Protein AF-A0A542DLE4-F1 (afdb_monomer_lite)

Secondary structure (DSSP, 8-state):
--------SHHHHHHHHHHTPPEEEEEEEEESS-TTSEEEEEEEE-TTS-EEEEETTT--EEEESSHHHHHHHHHHHEEEEEEE---

Sequence (87 aa):
MMDTADTGFVPLLEQVAVHSRPRLFAIYGSYKRDPTEPLLGWGMEFAAGGAVFHALDDGSTHLSETAQDVLEVQSVIGDVRLTWLDG

Structure (mmCIF, N/CA/C/O backbone):
data_AF-A0A542DLE4-F1
#
_entry.id   AF-A0A542DLE4-F1
#
loop_
_atom_site.group_PDB
_atom_site.id
_atom_site.type_symbol
_atom_site.label_atom_id
_atom_site.label_alt_id
_atom_site.label_comp_id
_atom_site.label_asym_id
_atom_site.label_entity_id
_atom_site.label_seq_id
_atom_site.pdbx_PDB_ins_code
_atom_site.Cartn_x
_atom_site.Cartn_y
_atom_site.Cartn_z
_atom_site.occupancy
_atom_site.B_iso_or_equiv
_atom_site.auth_seq_id
_atom_site.auth_comp_id
_atom_site.auth_asym_id
_atom_site.auth_atom_id
_atom_site.pdbx_PDB_model_num
ATOM 1 N N . MET A 1 1 ? -11.767 -5.655 50.512 1.00 47.62 1 MET A N 1
ATOM 2 C CA . MET A 1 1 ? -11.023 -6.164 49.345 1.00 47.62 1 MET A CA 1
ATOM 3 C C . MET A 1 1 ? -11.906 -5.874 48.149 1.00 47.62 1 MET A C 1
ATOM 5 O O . MET A 1 1 ? -12.855 -6.602 47.908 1.00 47.62 1 MET A O 1
ATOM 9 N N . MET A 1 2 ? -11.740 -4.683 47.582 1.00 44.34 2 MET A N 1
ATOM 10 C CA . MET A 1 2 ? -12.537 -4.214 46.455 1.00 44.34 2 MET A CA 1
ATOM 11 C C . MET A 1 2 ? -11.726 -4.606 45.228 1.00 44.34 2 MET A C 1
ATOM 13 O O . MET A 1 2 ? -10.617 -4.106 45.058 1.00 44.34 2 MET A O 1
ATOM 17 N N . ASP A 1 3 ? -12.222 -5.587 44.484 1.00 54.00 3 ASP A N 1
ATOM 18 C CA . ASP A 1 3 ? -11.702 -5.949 43.172 1.00 54.00 3 ASP A CA 1
ATOM 19 C C . ASP A 1 3 ? -11.957 -4.742 42.265 1.00 54.00 3 ASP A C 1
ATOM 21 O O . ASP A 1 3 ? -13.078 -4.499 41.810 1.00 54.00 3 ASP A O 1
ATOM 25 N N . THR A 1 4 ? -10.964 -3.857 42.166 1.00 54.44 4 THR A N 1
ATOM 26 C CA . THR A 1 4 ? -11.012 -2.703 41.275 1.00 54.44 4 THR A CA 1
ATOM 27 C C . THR A 1 4 ? -10.865 -3.234 39.867 1.00 54.44 4 THR A C 1
ATOM 29 O O . THR A 1 4 ? -9.752 -3.356 39.367 1.00 54.44 4 THR A O 1
ATOM 32 N N . ALA A 1 5 ? -12.018 -3.593 39.307 1.00 56.44 5 ALA A N 1
ATOM 33 C CA . ALA A 1 5 ? -12.341 -3.666 37.899 1.00 56.44 5 ALA A CA 1
ATOM 34 C C . ALA A 1 5 ? -11.137 -3.413 36.986 1.00 56.44 5 ALA A C 1
ATOM 36 O O .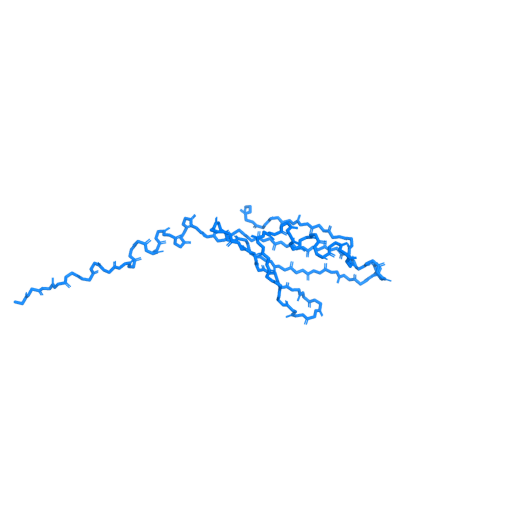 ALA A 1 5 ? -10.744 -2.269 36.742 1.00 56.44 5 ALA A O 1
ATOM 37 N N . ASP A 1 6 ? -10.624 -4.501 36.423 1.00 58.00 6 ASP A N 1
ATOM 38 C CA . ASP A 1 6 ? -9.845 -4.511 35.190 1.00 58.00 6 ASP A CA 1
ATOM 39 C C . ASP A 1 6 ? -10.738 -4.081 34.005 1.00 58.00 6 ASP A C 1
ATOM 41 O O . ASP A 1 6 ? -10.918 -4.774 33.010 1.00 58.00 6 ASP A O 1
ATOM 45 N N . THR A 1 7 ? -11.387 -2.922 34.124 1.00 59.66 7 THR A N 1
ATOM 46 C CA . THR A 1 7 ? -12.063 -2.220 33.030 1.00 59.66 7 THR A CA 1
ATOM 47 C C . THR A 1 7 ? -11.030 -1.354 32.323 1.00 59.66 7 THR A C 1
ATOM 49 O O . THR A 1 7 ? -11.136 -0.130 32.265 1.00 59.66 7 THR A O 1
ATOM 52 N N . GLY A 1 8 ? -9.961 -2.004 31.866 1.00 72.00 8 GLY A N 1
ATOM 53 C CA . GLY A 1 8 ? -8.916 -1.383 31.071 1.00 72.00 8 GLY A CA 1
ATOM 54 C C . GLY A 1 8 ? -9.431 -0.964 29.696 1.00 72.00 8 GLY A C 1
ATOM 55 O O . GLY A 1 8 ? -10.516 -1.338 29.261 1.00 72.00 8 GLY A O 1
ATOM 56 N N . PHE A 1 9 ? -8.613 -0.210 28.966 1.00 84.50 9 PHE A N 1
ATOM 57 C CA . PHE A 1 9 ? -8.902 0.202 27.588 1.00 84.50 9 PHE A CA 1
ATOM 58 C C . PHE A 1 9 ? -9.009 -0.973 26.594 1.00 84.50 9 PHE A C 1
ATOM 60 O O . PHE A 1 9 ? -9.352 -0.756 25.438 1.00 84.50 9 PHE A O 1
ATOM 67 N N . VAL A 1 10 ? -8.729 -2.211 27.016 1.00 90.69 10 VAL A N 1
ATOM 68 C CA . VAL A 1 10 ? -8.617 -3.386 26.141 1.00 90.69 10 VAL A CA 1
ATOM 69 C C . VAL A 1 10 ? -9.898 -3.667 25.343 1.00 90.69 10 VAL A C 1
ATOM 71 O O . VAL A 1 10 ? -9.787 -3.708 24.119 1.00 90.69 10 VAL A O 1
ATOM 74 N N . PRO A 1 11 ? -11.112 -3.745 25.932 1.00 89.69 11 PRO A N 1
ATOM 75 C CA . PRO A 1 11 ? -12.320 -4.008 25.143 1.00 89.69 11 PRO A CA 1
ATOM 76 C C . PRO A 1 11 ? -12.619 -2.909 24.111 1.00 89.69 11 PRO A C 1
ATOM 78 O O . PRO A 1 11 ? -13.134 -3.184 23.030 1.00 89.69 11 PRO A O 1
ATOM 81 N N . LEU A 1 12 ? -12.270 -1.653 24.418 1.00 90.19 12 LEU A N 1
ATOM 82 C CA . LEU A 1 12 ? -12.383 -0.542 23.470 1.00 90.19 12 LEU A CA 1
ATOM 83 C C . LEU A 1 12 ? -11.371 -0.688 22.322 1.00 90.19 12 LEU A C 1
ATOM 85 O O . LEU A 1 12 ? -11.723 -0.499 21.159 1.00 90.19 12 LEU A O 1
ATOM 89 N N . LEU A 1 13 ? -10.121 -1.037 22.633 1.00 92.50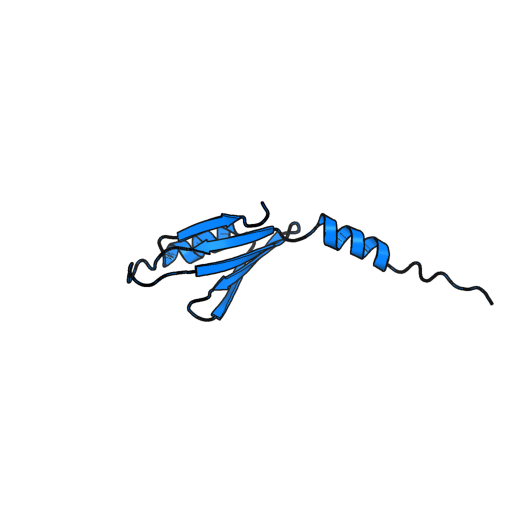 13 LEU A N 1
ATOM 90 C CA . LEU A 1 13 ? -9.068 -1.229 21.635 1.00 92.50 13 LEU A CA 1
ATOM 91 C C . LEU A 1 13 ? -9.348 -2.424 20.717 1.00 92.50 13 LEU A C 1
ATOM 93 O O . LEU A 1 13 ? -9.057 -2.338 19.528 1.00 92.50 13 LEU A O 1
ATOM 97 N N . GLU A 1 14 ? -9.956 -3.496 21.225 1.00 93.88 14 GLU A N 1
ATOM 98 C CA . GLU A 1 14 ? -10.397 -4.633 20.408 1.00 93.88 14 GLU A CA 1
ATOM 99 C C . GLU A 1 14 ? -11.420 -4.203 19.350 1.00 93.88 14 GLU A C 1
ATOM 101 O O . GLU A 1 14 ? -11.276 -4.537 18.172 1.00 93.88 14 GLU A O 1
ATOM 106 N N . GLN A 1 15 ? -12.417 -3.402 19.738 1.00 91.19 15 GLN A N 1
ATOM 107 C CA . GLN A 1 15 ? -13.399 -2.859 18.795 1.00 91.19 15 GLN A CA 1
ATOM 108 C C . GLN A 1 15 ? -12.731 -1.967 17.744 1.00 91.19 15 GLN A C 1
ATOM 110 O O . GLN A 1 15 ? -13.003 -2.105 16.550 1.00 91.19 15 GLN A O 1
ATOM 115 N N . VAL A 1 16 ? -11.820 -1.084 18.164 1.00 91.19 16 VAL A N 1
ATOM 116 C CA . VAL A 1 16 ? -11.081 -0.205 17.245 1.00 91.19 16 VAL A CA 1
ATOM 117 C C . VAL A 1 16 ? -10.203 -1.011 16.285 1.00 91.19 16 VAL A C 1
ATOM 119 O O . VAL A 1 16 ? -10.181 -0.703 15.097 1.00 91.19 16 VAL A O 1
ATOM 122 N N . ALA A 1 17 ? -9.525 -2.063 16.747 1.00 91.94 17 ALA A N 1
ATOM 123 C CA . ALA A 1 17 ? -8.671 -2.897 15.900 1.00 91.94 17 ALA A CA 1
ATOM 124 C C . ALA A 1 17 ? -9.456 -3.577 14.766 1.00 91.94 17 ALA A C 1
ATOM 126 O O . ALA A 1 17 ? -8.956 -3.692 13.648 1.00 91.94 17 ALA A O 1
ATOM 127 N N . VAL A 1 18 ? -10.697 -3.995 15.035 1.00 90.88 18 VAL A N 1
ATOM 128 C CA . VAL A 1 18 ? -11.567 -4.614 14.026 1.00 90.88 18 VAL A CA 1
ATOM 129 C C . VAL A 1 18 ? -12.172 -3.566 13.091 1.00 90.88 18 VAL A C 1
ATOM 131 O O . VAL A 1 18 ? -12.134 -3.740 11.872 1.00 90.88 18 VAL A O 1
ATOM 134 N N . HIS A 1 19 ? -12.721 -2.478 13.638 1.00 89.94 19 HIS A N 1
ATOM 135 C CA . HIS A 1 19 ? -13.417 -1.454 12.852 1.00 89.94 19 HIS A CA 1
ATOM 136 C C . HIS A 1 19 ? -12.478 -0.581 12.017 1.00 89.94 19 HIS A C 1
ATOM 138 O O . HIS A 1 19 ? -12.871 -0.126 10.946 1.00 89.94 19 HIS A O 1
ATOM 144 N N . SER A 1 20 ? -11.242 -0.392 12.477 1.00 91.12 20 SER A N 1
ATOM 145 C CA . SER A 1 20 ? -10.217 0.414 11.809 1.00 91.12 20 SER A CA 1
ATOM 146 C C . SER A 1 20 ? -9.118 -0.443 11.180 1.00 91.12 20 SER A C 1
ATOM 148 O O . SER A 1 20 ? -8.003 0.044 10.975 1.00 91.12 20 SER A O 1
ATOM 150 N N . ARG A 1 21 ? -9.404 -1.722 10.890 1.00 93.56 21 ARG A N 1
ATOM 151 C CA . ARG A 1 21 ? -8.447 -2.617 10.228 1.00 93.56 21 ARG A CA 1
ATOM 152 C C . ARG A 1 21 ? -7.964 -1.992 8.910 1.00 93.56 21 ARG A C 1
ATOM 154 O O . ARG A 1 21 ? -8.788 -1.451 8.166 1.00 93.56 21 ARG A O 1
ATOM 161 N N . PRO A 1 22 ? -6.661 -2.056 8.601 1.00 96.12 22 PRO A N 1
ATOM 162 C CA . PRO A 1 22 ? -6.164 -1.493 7.362 1.00 96.12 22 PRO A CA 1
ATOM 163 C C . PRO A 1 22 ? -6.648 -2.320 6.167 1.00 96.12 22 PRO A C 1
ATOM 165 O O . PRO A 1 22 ? -6.885 -3.528 6.268 1.00 96.12 22 PRO A O 1
ATOM 168 N N . ARG A 1 23 ? -6.792 -1.655 5.025 1.00 97.12 23 ARG A N 1
ATOM 169 C CA . ARG A 1 23 ? -7.168 -2.282 3.759 1.00 97.12 23 ARG A CA 1
ATOM 170 C C . ARG A 1 23 ? -5.913 -2.771 3.059 1.00 97.12 23 ARG A C 1
ATOM 172 O O . ARG A 1 23 ? -4.970 -2.005 2.885 1.00 97.12 23 ARG A O 1
ATOM 179 N N . LEU A 1 24 ? -5.890 -4.041 2.676 1.00 98.25 24 LEU A N 1
ATOM 180 C CA . LEU A 1 24 ? -4.743 -4.647 2.003 1.00 98.25 24 LEU A CA 1
ATOM 181 C C . LEU A 1 24 ? -4.786 -4.348 0.505 1.00 98.25 24 LEU A C 1
ATOM 183 O O . LEU A 1 24 ? -5.847 -4.426 -0.113 1.00 98.25 24 LEU A O 1
ATOM 187 N N . PHE A 1 25 ? -3.635 -4.068 -0.095 1.00 98.56 25 PHE A N 1
ATOM 188 C CA . PHE A 1 25 ? -3.500 -3.888 -1.537 1.00 98.56 25 PHE A CA 1
ATOM 189 C C . PHE A 1 25 ? -2.222 -4.544 -2.071 1.00 98.56 25 PHE A C 1
ATOM 191 O O . PHE A 1 25 ? -1.297 -4.858 -1.322 1.00 98.56 25 PHE A O 1
ATOM 198 N N . ALA A 1 26 ? -2.165 -4.740 -3.383 1.00 98.62 26 ALA A N 1
ATOM 199 C CA . ALA A 1 26 ? -0.957 -5.081 -4.120 1.00 98.62 26 ALA A CA 1
ATOM 200 C C . ALA A 1 26 ? -0.712 -4.056 -5.228 1.00 98.62 26 ALA A C 1
ATOM 202 O O . ALA A 1 26 ? -1.664 -3.532 -5.816 1.00 98.62 26 ALA A O 1
ATOM 203 N N . ILE A 1 27 ? 0.563 -3.815 -5.530 1.00 98.62 27 ILE A N 1
ATOM 204 C CA . ILE A 1 27 ? 0.992 -3.121 -6.746 1.00 98.62 27 ILE A CA 1
ATOM 205 C C . ILE A 1 27 ? 1.815 -4.107 -7.561 1.00 98.62 27 ILE A C 1
ATOM 207 O O . ILE A 1 27 ? 2.749 -4.713 -7.039 1.00 98.62 27 ILE A O 1
ATOM 211 N N . TYR A 1 28 ? 1.448 -4.290 -8.826 1.00 98.50 28 TYR A N 1
ATOM 212 C CA . TYR A 1 28 ? 2.139 -5.213 -9.720 1.00 98.50 28 TYR A CA 1
ATOM 213 C C . TYR A 1 28 ? 2.180 -4.708 -11.160 1.00 98.50 28 TYR A C 1
ATOM 215 O O . TYR A 1 28 ? 1.313 -3.945 -11.595 1.00 98.50 28 TYR A O 1
ATOM 223 N N . GLY A 1 29 ? 3.189 -5.152 -11.903 1.00 98.06 29 GLY A N 1
ATOM 224 C CA . GLY A 1 29 ? 3.418 -4.780 -13.293 1.00 98.06 29 GLY A CA 1
ATOM 225 C C . GLY A 1 29 ? 4.823 -5.153 -13.755 1.00 98.06 29 GLY A C 1
ATOM 226 O O . GLY A 1 29 ? 5.358 -6.191 -13.369 1.00 98.06 29 GLY A O 1
ATOM 227 N N . SER A 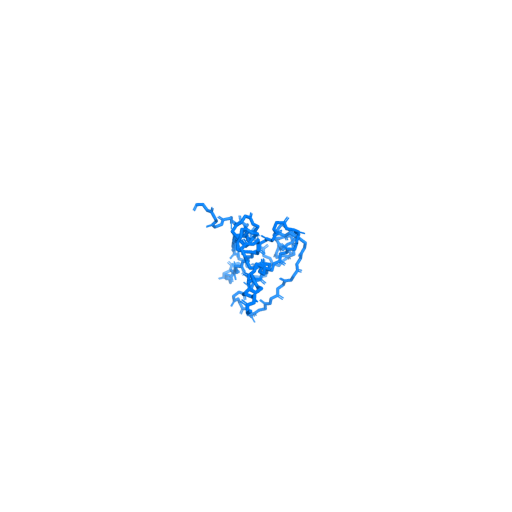1 30 ? 5.420 -4.290 -14.569 1.00 97.62 30 SER A N 1
ATOM 228 C CA . SER A 1 30 ? 6.780 -4.451 -15.096 1.00 97.62 30 SER A CA 1
ATOM 229 C C . SER A 1 30 ? 7.568 -3.148 -15.003 1.00 97.62 30 SER A C 1
ATOM 231 O O . SER A 1 30 ? 6.973 -2.067 -15.047 1.00 97.62 30 SER A O 1
ATOM 233 N N . TYR A 1 31 ? 8.900 -3.218 -14.933 1.00 96.44 31 TYR A N 1
ATOM 234 C CA . TYR A 1 31 ? 9.730 -2.011 -15.001 1.00 96.44 31 TYR A CA 1
ATOM 235 C C . TYR A 1 31 ? 9.708 -1.391 -16.400 1.00 96.44 31 TYR A C 1
ATOM 237 O O . TYR A 1 31 ? 9.740 -2.077 -17.415 1.00 96.44 31 TYR A O 1
ATOM 245 N N . LYS A 1 32 ? 9.742 -0.060 -16.469 1.00 97.06 32 LYS A N 1
ATOM 246 C CA . LYS A 1 32 ? 9.824 0.674 -17.742 1.00 97.06 32 LYS A CA 1
ATOM 247 C C . LYS A 1 32 ? 11.178 0.515 -18.423 1.00 97.06 32 LYS A C 1
ATOM 249 O O . LYS A 1 32 ? 11.253 0.492 -19.647 1.00 97.06 32 LYS A O 1
ATOM 254 N N . ARG A 1 33 ? 12.256 0.427 -17.633 1.00 96.19 33 ARG A N 1
ATOM 255 C CA . ARG A 1 33 ? 13.624 0.241 -18.151 1.00 96.19 33 ARG A CA 1
ATOM 256 C C . ARG A 1 33 ? 13.818 -1.133 -18.800 1.00 96.19 33 ARG A C 1
ATOM 258 O O . ARG A 1 33 ? 14.599 -1.249 -19.736 1.00 96.19 33 ARG A O 1
ATOM 265 N N . ASP A 1 34 ? 13.118 -2.140 -18.280 1.00 95.62 34 ASP A N 1
ATOM 266 C CA . ASP A 1 34 ? 13.144 -3.523 -18.740 1.00 95.62 34 ASP A CA 1
ATOM 267 C C . ASP A 1 34 ? 11.767 -4.159 -18.484 1.00 95.62 34 ASP A C 1
ATOM 269 O O . ASP A 1 34 ? 11.497 -4.634 -17.380 1.00 95.62 34 ASP A O 1
ATOM 273 N N . PRO A 1 35 ? 10.883 -4.181 -19.497 1.00 94.88 35 PRO A N 1
ATOM 274 C CA . PRO A 1 35 ? 9.540 -4.740 -19.357 1.00 94.88 35 PRO A CA 1
ATOM 275 C C . PRO A 1 35 ? 9.494 -6.247 -19.074 1.00 94.88 35 PRO A C 1
ATOM 277 O O . PRO A 1 35 ? 8.415 -6.782 -18.826 1.00 94.88 35 PRO A O 1
ATOM 280 N N . THR A 1 36 ? 10.628 -6.952 -19.143 1.00 95.12 36 THR A N 1
ATOM 281 C CA . THR A 1 36 ? 10.706 -8.373 -18.779 1.00 95.12 36 THR A CA 1
ATOM 282 C C . THR A 1 36 ? 10.941 -8.585 -17.283 1.00 95.12 36 THR A C 1
ATOM 284 O O . THR A 1 36 ? 10.686 -9.678 -16.774 1.00 95.12 36 THR A O 1
ATOM 287 N N . GLU A 1 37 ? 11.370 -7.541 -16.570 1.00 95.38 37 GLU A N 1
ATOM 288 C CA . GLU A 1 37 ? 11.588 -7.549 -15.128 1.00 95.38 37 GLU A CA 1
ATOM 289 C C . GLU A 1 37 ? 10.253 -7.253 -14.403 1.00 95.38 37 GLU A C 1
ATOM 291 O O . GLU A 1 37 ? 9.635 -6.206 -14.643 1.00 95.38 37 GLU A O 1
ATOM 296 N N . PRO A 1 38 ? 9.756 -8.165 -13.543 1.00 96.25 38 PRO A N 1
ATOM 297 C CA . PRO A 1 38 ? 8.493 -7.971 -12.843 1.00 96.25 38 PRO A CA 1
ATOM 298 C C . PRO A 1 38 ? 8.651 -7.000 -11.672 1.00 96.25 38 PRO A C 1
ATOM 300 O O . PRO A 1 38 ? 9.587 -7.120 -10.888 1.00 96.25 38 PRO A O 1
ATOM 303 N N . LEU A 1 39 ? 7.674 -6.112 -11.500 1.00 96.62 39 LEU A N 1
ATOM 304 C CA . LEU A 1 39 ? 7.509 -5.309 -10.290 1.00 96.62 39 LEU A CA 1
ATOM 305 C C . LEU A 1 39 ? 6.321 -5.872 -9.516 1.00 96.62 39 LEU A C 1
ATOM 307 O O . LEU A 1 39 ? 5.231 -6.020 -10.072 1.00 96.62 39 LEU A O 1
ATOM 311 N N . LEU A 1 40 ? 6.528 -6.204 -8.245 1.00 98.19 40 LEU A N 1
ATOM 312 C CA . LEU A 1 40 ? 5.484 -6.711 -7.363 1.00 98.19 40 LEU A CA 1
ATOM 313 C C . LEU A 1 40 ? 5.748 -6.259 -5.930 1.00 98.19 40 LEU A C 1
ATOM 315 O O . LEU A 1 40 ? 6.871 -6.327 -5.445 1.00 98.19 40 LEU A O 1
ATOM 319 N N . GLY A 1 41 ? 4.690 -5.876 -5.231 1.00 98.25 41 GLY A N 1
ATOM 320 C CA . GLY A 1 41 ? 4.718 -5.706 -3.791 1.00 98.25 41 GLY A CA 1
ATOM 321 C C . GLY A 1 41 ? 3.324 -5.684 -3.187 1.00 98.25 41 GLY A C 1
ATOM 322 O O . GLY A 1 41 ? 2.309 -5.634 -3.892 1.00 98.25 41 GLY A O 1
ATOM 323 N N . TRP A 1 42 ? 3.289 -5.694 -1.861 1.00 98.62 42 TRP A N 1
ATOM 324 C CA . TRP A 1 42 ? 2.063 -5.680 -1.069 1.00 98.62 42 TRP A CA 1
ATOM 325 C C . TRP A 1 42 ? 2.094 -4.540 -0.078 1.00 98.62 42 TRP A C 1
ATOM 327 O O . TRP A 1 42 ? 3.146 -4.179 0.442 1.00 98.62 42 TRP A O 1
ATOM 337 N N . GLY A 1 43 ? 0.928 -3.993 0.216 1.00 98.06 43 GLY A N 1
ATOM 338 C CA . GLY A 1 43 ? 0.805 -2.917 1.171 1.00 98.06 43 GLY A CA 1
ATOM 339 C C . GLY A 1 43 ? -0.501 -2.947 1.930 1.00 98.06 43 GLY A C 1
ATOM 340 O O . GLY A 1 43 ? -1.383 -3.780 1.701 1.00 98.06 43 GLY A O 1
ATOM 341 N N . MET A 1 44 ? -0.599 -2.014 2.863 1.00 98.25 44 MET A N 1
ATOM 342 C CA . MET A 1 44 ? -1.807 -1.769 3.626 1.00 98.25 44 MET A CA 1
ATOM 343 C C . MET A 1 44 ? -2.018 -0.266 3.796 1.00 98.25 44 MET A C 1
ATOM 345 O O . MET A 1 44 ? -1.065 0.468 4.060 1.00 98.25 44 MET A O 1
ATOM 349 N N . GLU A 1 45 ? -3.257 0.182 3.620 1.00 98.00 45 GLU A N 1
ATOM 350 C CA . GLU A 1 45 ? -3.686 1.563 3.847 1.00 98.00 45 GLU A CA 1
ATOM 351 C C . GLU A 1 45 ? -4.522 1.630 5.126 1.00 98.00 45 GLU A C 1
ATOM 353 O O . GLU A 1 45 ? -5.463 0.853 5.317 1.00 98.00 45 GLU A O 1
ATOM 358 N N . PHE A 1 46 ? -4.168 2.544 6.022 1.00 95.50 46 PHE A N 1
ATOM 359 C CA . PHE A 1 46 ? -4.821 2.716 7.312 1.00 95.50 46 PHE A CA 1
ATOM 360 C C . PHE A 1 46 ? -5.981 3.705 7.195 1.00 95.50 46 PHE A C 1
ATOM 362 O O . PHE A 1 46 ? -5.834 4.791 6.642 1.00 95.50 46 PHE A O 1
ATOM 369 N N . ALA A 1 47 ? -7.129 3.376 7.794 1.00 88.44 47 ALA A N 1
ATOM 370 C CA . ALA A 1 47 ? -8.320 4.232 7.750 1.00 88.44 47 ALA A CA 1
ATOM 371 C C . ALA A 1 47 ? -8.107 5.623 8.384 1.00 88.44 47 ALA A C 1
ATOM 373 O O . ALA A 1 47 ? -8.782 6.581 8.020 1.00 88.44 47 ALA A O 1
ATOM 374 N N . ALA A 1 48 ? -7.167 5.736 9.327 1.00 86.50 48 ALA A N 1
ATOM 375 C CA . ALA A 1 48 ? -6.777 7.000 9.954 1.00 86.50 48 ALA A CA 1
ATOM 376 C C . ALA A 1 48 ? -5.762 7.814 9.121 1.00 86.50 48 ALA A C 1
ATOM 378 O O . ALA A 1 48 ? -5.305 8.859 9.581 1.00 86.50 48 ALA A O 1
ATOM 379 N N . GLY A 1 49 ? -5.419 7.342 7.919 1.00 89.81 49 GLY A N 1
ATOM 380 C CA . GLY A 1 49 ? -4.380 7.894 7.059 1.00 89.81 49 GLY A CA 1
ATOM 381 C C . GLY A 1 49 ? -3.059 7.135 7.176 1.00 89.81 49 GLY A C 1
ATOM 382 O O . GLY A 1 49 ? -2.727 6.573 8.223 1.00 89.81 49 GLY A O 1
ATOM 383 N N . GLY A 1 50 ? -2.303 7.142 6.083 1.00 96.38 50 GLY A N 1
ATOM 384 C CA . GLY A 1 50 ? -1.037 6.440 5.949 1.00 96.38 50 GLY A CA 1
ATOM 385 C C . GLY A 1 50 ? -1.171 5.146 5.150 1.00 9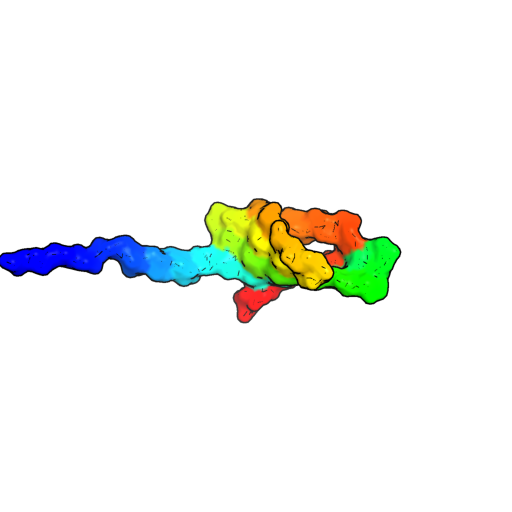6.38 50 GLY A C 1
ATOM 386 O O . GLY A 1 50 ? -2.144 4.401 5.271 1.00 96.38 50 GLY A O 1
ATOM 387 N N . ALA A 1 51 ? -0.140 4.845 4.375 1.00 98.12 51 ALA A N 1
ATOM 388 C CA . ALA A 1 51 ? 0.039 3.585 3.683 1.00 98.12 51 ALA A CA 1
ATOM 389 C C . ALA A 1 51 ? 1.475 3.097 3.860 1.00 98.12 51 ALA A C 1
ATOM 391 O O . ALA A 1 51 ? 2.424 3.884 3.882 1.00 98.12 51 ALA A O 1
ATOM 392 N N . VAL A 1 52 ? 1.625 1.782 3.972 1.00 98.25 52 VAL A N 1
ATOM 393 C CA . VAL A 1 52 ? 2.921 1.110 3.907 1.00 98.25 52 VAL A CA 1
ATOM 394 C C . VAL A 1 52 ? 2.905 0.114 2.765 1.00 98.25 52 VAL A C 1
ATOM 396 O O . VAL A 1 52 ? 1.914 -0.586 2.565 1.00 98.25 52 VAL A O 1
ATOM 399 N N . PHE A 1 53 ? 3.999 0.053 2.019 1.00 98.56 53 PHE A N 1
ATOM 400 C CA . PHE A 1 53 ? 4.173 -0.846 0.890 1.00 98.56 53 PHE A CA 1
ATOM 401 C C . PHE A 1 53 ? 5.536 -1.518 0.961 1.00 98.56 53 PHE A C 1
ATOM 403 O O . PHE A 1 53 ? 6.548 -0.847 1.133 1.00 98.56 53 PHE A O 1
ATOM 410 N N . HIS A 1 54 ? 5.552 -2.835 0.820 1.00 98.50 54 HIS A N 1
ATOM 411 C CA . 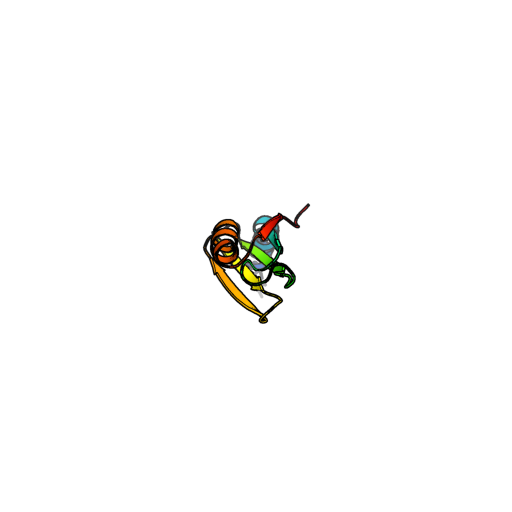HIS A 1 54 ? 6.752 -3.647 0.765 1.00 98.50 54 HIS A CA 1
ATOM 412 C C . HIS A 1 54 ? 6.979 -4.132 -0.665 1.00 98.50 54 HIS A C 1
ATOM 414 O O . HIS A 1 54 ? 6.147 -4.866 -1.210 1.00 98.50 54 HIS A O 1
ATOM 420 N N . ALA A 1 55 ? 8.095 -3.711 -1.254 1.00 96.69 55 ALA A N 1
ATOM 421 C CA . ALA A 1 55 ? 8.496 -4.089 -2.600 1.00 96.69 55 ALA A CA 1
ATOM 422 C C . ALA A 1 55 ? 9.272 -5.417 -2.557 1.00 96.69 55 ALA A C 1
ATOM 424 O O . ALA A 1 55 ? 10.146 -5.611 -1.711 1.00 96.69 55 ALA A O 1
ATOM 425 N N . LEU A 1 56 ? 8.911 -6.371 -3.419 1.00 95.69 56 LEU A N 1
ATOM 426 C CA . LEU A 1 56 ? 9.486 -7.721 -3.404 1.00 95.69 56 LEU A CA 1
ATOM 427 C C . LEU A 1 56 ? 10.854 -7.793 -4.094 1.00 95.69 56 LEU A C 1
ATOM 429 O O . LEU A 1 56 ? 11.655 -8.668 -3.777 1.00 95.69 56 LEU A O 1
ATOM 433 N N . ASP A 1 57 ? 11.096 -6.910 -5.056 1.00 90.50 57 ASP A N 1
ATOM 434 C CA . ASP A 1 57 ? 12.300 -6.856 -5.884 1.00 90.50 57 ASP A CA 1
ATOM 435 C C . ASP A 1 57 ? 13.558 -6.548 -5.068 1.00 90.50 57 ASP A C 1
ATOM 437 O O . ASP A 1 57 ? 14.573 -7.231 -5.213 1.00 90.50 57 ASP A O 1
ATOM 441 N N . ASP A 1 58 ? 13.483 -5.552 -4.188 1.00 90.56 58 ASP A N 1
ATOM 442 C CA . ASP A 1 58 ? 14.615 -5.082 -3.389 1.00 90.56 58 ASP A CA 1
ATOM 443 C C . ASP A 1 58 ? 14.395 -5.230 -1.873 1.00 90.56 58 ASP A C 1
ATOM 445 O O . ASP A 1 58 ? 15.297 -4.953 -1.077 1.00 90.56 58 ASP A O 1
ATOM 449 N N . GLY A 1 59 ? 13.214 -5.700 -1.461 1.00 94.56 59 GLY A N 1
ATOM 450 C CA . GLY A 1 59 ? 12.837 -5.856 -0.058 1.00 94.56 59 GLY A CA 1
ATOM 451 C C . GLY A 1 59 ? 12.611 -4.527 0.669 1.00 94.56 59 GLY A C 1
ATOM 452 O O . GLY A 1 59 ? 12.553 -4.506 1.903 1.00 94.56 59 GLY A O 1
ATOM 453 N N . SER A 1 60 ? 12.511 -3.410 -0.049 1.00 95.88 60 SER A N 1
ATOM 454 C CA . SER A 1 60 ? 12.328 -2.094 0.550 1.00 95.88 60 SER A CA 1
ATOM 455 C C . SER A 1 60 ? 10.922 -1.913 1.127 1.00 95.88 60 SER A C 1
ATOM 457 O O . SER A 1 60 ? 9.979 -2.661 0.854 1.00 95.88 60 SER A O 1
ATOM 459 N N . THR A 1 61 ? 10.790 -0.927 2.015 1.00 98.06 61 THR A N 1
ATOM 460 C CA . THR A 1 61 ? 9.505 -0.514 2.585 1.00 98.06 61 THR A CA 1
ATOM 461 C C . THR A 1 61 ? 9.310 0.974 2.347 1.00 98.06 61 THR A C 1
ATOM 463 O O . THR A 1 61 ? 10.135 1.790 2.756 1.00 98.06 61 THR A O 1
ATOM 466 N N . HIS A 1 62 ? 8.200 1.321 1.711 1.00 96.56 62 HIS A N 1
ATOM 467 C CA . HIS A 1 62 ? 7.806 2.684 1.396 1.00 96.56 62 HIS A CA 1
ATOM 468 C C . HIS A 1 62 ? 6.648 3.113 2.292 1.00 96.56 62 HIS A C 1
ATOM 470 O O . HIS A 1 62 ? 5.739 2.327 2.562 1.00 96.56 62 HIS A O 1
ATOM 476 N N . LEU A 1 63 ? 6.683 4.371 2.729 1.00 97.81 63 LEU A N 1
ATOM 477 C CA . LEU A 1 63 ? 5.613 5.016 3.485 1.00 97.81 63 LEU A CA 1
ATOM 478 C C . LEU A 1 63 ? 5.008 6.133 2.637 1.00 97.81 63 LEU A C 1
ATOM 480 O O . LEU A 1 63 ? 5.732 6.853 1.947 1.00 97.81 63 LEU A O 1
ATOM 484 N N . SER A 1 64 ? 3.690 6.282 2.676 1.00 97.38 64 SER A N 1
ATOM 485 C CA . SER A 1 64 ? 2.955 7.347 1.977 1.00 97.38 64 SER A CA 1
ATOM 486 C C . SER A 1 64 ? 1.657 7.679 2.718 1.00 97.38 64 SER A C 1
ATOM 488 O O . SER A 1 64 ? 1.391 7.082 3.761 1.00 97.38 64 SER A O 1
ATOM 490 N N . GLU A 1 65 ? 0.861 8.635 2.233 1.00 97.38 65 GLU A N 1
ATOM 491 C CA . GLU A 1 65 ? -0.415 8.997 2.873 1.00 97.38 65 GLU A CA 1
ATOM 492 C C . GLU A 1 65 ? -1.550 8.056 2.447 1.00 97.38 65 GLU A C 1
ATOM 494 O O . GLU A 1 65 ? -2.403 7.712 3.266 1.00 97.38 65 GLU A O 1
ATOM 499 N N . THR A 1 66 ? -1.517 7.584 1.200 1.00 98.00 66 THR A N 1
ATOM 500 C CA . THR A 1 66 ? -2.477 6.642 0.614 1.00 98.00 66 THR A CA 1
ATOM 501 C C . THR A 1 66 ? -1.779 5.596 -0.260 1.00 98.00 66 THR A C 1
ATOM 503 O O . THR A 1 66 ? -0.636 5.763 -0.686 1.00 98.00 66 THR A O 1
ATOM 506 N N . ALA A 1 67 ? -2.469 4.502 -0.578 1.00 98.06 67 ALA A N 1
ATOM 507 C CA . ALA A 1 67 ? -2.016 3.505 -1.541 1.00 98.06 67 ALA A CA 1
ATOM 508 C C . ALA A 1 67 ? -1.916 4.084 -2.964 1.00 98.06 67 ALA A C 1
ATOM 510 O O . ALA A 1 67 ? -1.101 3.623 -3.765 1.00 98.06 67 ALA A O 1
ATOM 511 N N . GLN A 1 68 ? -2.714 5.112 -3.269 1.00 98.12 68 GLN A N 1
ATOM 512 C CA . GLN A 1 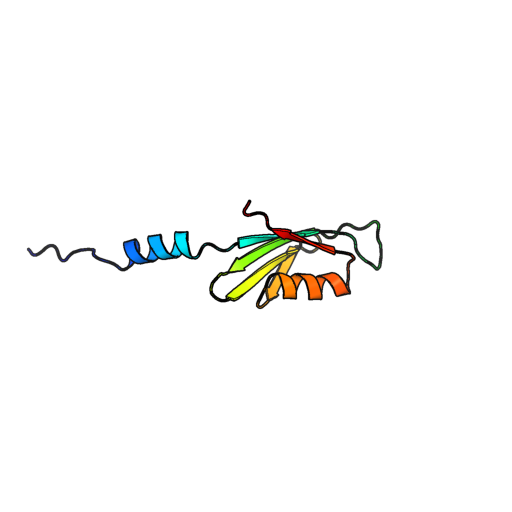68 ? -2.650 5.831 -4.539 1.00 98.12 68 GLN A CA 1
ATOM 513 C C . GLN A 1 68 ? -1.329 6.600 -4.680 1.00 98.12 68 GLN A C 1
ATOM 515 O O . GLN A 1 68 ? -0.710 6.524 -5.738 1.00 98.12 68 GLN A O 1
ATOM 520 N N . ASP A 1 69 ? -0.841 7.239 -3.616 1.00 98.19 69 ASP A N 1
ATOM 521 C CA . ASP A 1 69 ? 0.469 7.909 -3.632 1.00 98.19 69 ASP A CA 1
ATOM 522 C C . ASP A 1 69 ? 1.603 6.905 -3.879 1.00 98.19 69 ASP A C 1
ATOM 524 O O . ASP A 1 69 ? 2.527 7.166 -4.652 1.00 98.19 69 ASP A O 1
ATOM 528 N N . VAL A 1 70 ? 1.510 5.712 -3.275 1.00 97.94 70 VAL A N 1
ATOM 529 C CA . VAL A 1 70 ? 2.460 4.624 -3.550 1.00 97.94 70 VAL A CA 1
ATOM 530 C C . VAL A 1 70 ? 2.399 4.238 -5.030 1.00 97.94 70 VAL A C 1
ATOM 532 O O . VAL A 1 70 ? 3.444 4.119 -5.669 1.00 97.94 70 VAL A O 1
ATOM 535 N N . LEU A 1 71 ? 1.200 4.064 -5.599 1.00 98.44 71 LEU A N 1
ATOM 536 C CA . LEU A 1 71 ? 1.034 3.759 -7.021 1.00 98.44 71 LEU A CA 1
ATOM 537 C C . LEU A 1 71 ? 1.668 4.836 -7.905 1.00 98.44 71 LEU A C 1
ATOM 539 O O . LEU A 1 71 ? 2.337 4.490 -8.877 1.00 98.44 71 LEU A O 1
ATOM 543 N N . GLU A 1 72 ? 1.486 6.115 -7.586 1.00 98.31 72 GLU A N 1
ATOM 544 C CA . GLU A 1 72 ? 2.073 7.228 -8.338 1.00 98.31 72 GLU A CA 1
ATOM 545 C C . GLU A 1 72 ? 3.604 7.176 -8.329 1.00 98.31 72 GLU A C 1
ATOM 547 O O . GLU A 1 72 ? 4.225 7.277 -9.389 1.00 98.31 72 GLU A O 1
ATOM 552 N N . VAL A 1 73 ? 4.216 6.918 -7.168 1.00 96.81 73 VAL A N 1
ATOM 553 C CA . VAL A 1 73 ? 5.673 6.749 -7.046 1.00 96.81 73 VAL A CA 1
ATOM 554 C C . VAL A 1 73 ? 6.161 5.540 -7.847 1.00 96.81 73 VAL A C 1
ATOM 556 O O . VAL A 1 73 ? 7.097 5.661 -8.637 1.00 96.81 73 VAL A O 1
ATOM 559 N N . GLN A 1 74 ? 5.513 4.382 -7.706 1.00 96.81 74 GLN A N 1
ATOM 560 C CA . GLN A 1 74 ? 5.897 3.168 -8.437 1.00 96.81 74 GLN A CA 1
ATOM 561 C C . GLN A 1 74 ? 5.679 3.318 -9.954 1.00 96.81 74 GLN A C 1
ATOM 563 O O . GLN A 1 74 ? 6.445 2.784 -10.758 1.00 96.81 74 GLN A O 1
ATOM 568 N N . SER A 1 75 ? 4.701 4.130 -10.367 1.00 97.88 75 SER A N 1
ATOM 569 C CA . SER A 1 75 ? 4.438 4.454 -11.775 1.00 97.88 75 SER A CA 1
ATOM 570 C C . SER A 1 75 ? 5.547 5.286 -12.424 1.00 97.88 75 SER A C 1
ATOM 572 O O . SER A 1 75 ? 5.608 5.371 -13.652 1.00 97.88 75 SER A O 1
ATOM 574 N N . VAL A 1 76 ? 6.456 5.890 -11.651 1.00 97.31 76 VAL A N 1
ATOM 575 C CA . VAL A 1 76 ? 7.646 6.557 -12.207 1.00 97.31 76 VAL A CA 1
ATOM 576 C C . VAL A 1 76 ? 8.575 5.536 -12.865 1.00 97.31 76 VAL A C 1
ATOM 578 O O . VAL A 1 76 ? 9.101 5.794 -13.948 1.00 97.31 76 VAL A O 1
ATOM 581 N N . ILE A 1 77 ? 8.742 4.365 -12.247 1.00 95.25 77 ILE A N 1
ATOM 582 C CA . ILE A 1 77 ? 9.720 3.349 -12.661 1.00 95.25 77 ILE A CA 1
ATOM 583 C C . ILE A 1 77 ? 9.095 2.141 -13.363 1.00 95.25 77 ILE A C 1
ATOM 585 O O . ILE A 1 77 ? 9.814 1.412 -14.049 1.00 95.25 77 ILE A O 1
ATOM 589 N N . GLY A 1 78 ? 7.781 1.941 -13.238 1.00 96.94 78 GLY A N 1
ATOM 590 C CA . GLY A 1 78 ? 7.072 0.798 -13.804 1.00 96.94 78 GLY A CA 1
ATOM 591 C C . GLY A 1 78 ? 5.751 1.150 -14.482 1.00 96.94 78 GLY A C 1
ATOM 592 O O . GLY A 1 78 ? 5.166 2.209 -14.258 1.00 96.94 78 GLY A O 1
ATOM 593 N N . ASP A 1 79 ? 5.284 0.232 -15.322 1.00 98.12 79 ASP A N 1
ATOM 594 C CA . ASP A 1 79 ? 3.915 0.196 -15.830 1.00 98.12 79 ASP A CA 1
ATOM 595 C C . ASP A 1 79 ? 3.109 -0.719 -14.909 1.00 98.12 79 ASP A C 1
ATOM 597 O O . ASP A 1 79 ? 3.075 -1.941 -15.072 1.00 98.12 79 ASP A O 1
ATOM 601 N N . VAL A 1 80 ? 2.527 -0.119 -13.873 1.00 98.44 80 VAL A N 1
ATOM 602 C CA . VAL A 1 80 ? 1.988 -0.837 -12.713 1.00 98.44 80 VAL A CA 1
ATOM 603 C C . VAL A 1 80 ? 0.507 -0.567 -12.495 1.00 98.44 80 VAL A C 1
ATOM 605 O O . VAL A 1 80 ? -0.066 0.399 -13.002 1.00 98.44 80 VAL A O 1
ATOM 608 N N . ARG A 1 81 ? -0.132 -1.451 -11.730 1.00 98.56 81 ARG A N 1
ATOM 609 C CA . ARG A 1 81 ? -1.533 -1.342 -11.325 1.00 98.56 81 ARG A CA 1
ATOM 610 C C . ARG A 1 81 ? -1.673 -1.614 -9.842 1.00 98.56 81 ARG A C 1
ATOM 612 O O . ARG A 1 81 ? -0.973 -2.466 -9.305 1.00 98.56 81 ARG A O 1
ATOM 619 N N . LEU A 1 82 ? -2.633 -0.936 -9.225 1.00 98.56 82 LEU A N 1
ATOM 620 C CA . LEU A 1 82 ? -3.063 -1.191 -7.858 1.00 98.56 82 LEU A CA 1
ATOM 621 C C . LEU A 1 82 ? -4.274 -2.127 -7.858 1.00 98.56 82 LEU A C 1
ATOM 623 O O . LEU A 1 82 ? -5.178 -2.010 -8.686 1.00 98.56 82 LEU A O 1
ATOM 627 N N . THR A 1 83 ? -4.306 -3.067 -6.921 1.00 98.56 83 THR A N 1
ATOM 628 C CA . THR A 1 83 ? -5.470 -3.920 -6.662 1.00 98.56 83 THR A CA 1
ATOM 629 C C . THR A 1 83 ? -5.688 -4.059 -5.166 1.00 98.56 83 THR A C 1
ATOM 631 O O . THR A 1 83 ? -4.768 -4.403 -4.432 1.00 98.56 83 THR A O 1
ATOM 634 N N . TRP A 1 84 ? -6.919 -3.814 -4.730 1.00 98.00 84 TRP A N 1
ATOM 635 C CA . TRP A 1 84 ? -7.374 -4.072 -3.368 1.00 98.00 84 TRP A CA 1
ATOM 636 C C . TRP A 1 84 ? -7.573 -5.579 -3.147 1.00 98.00 84 TRP A C 1
ATOM 638 O O . TRP A 1 84 ? -8.090 -6.267 -4.027 1.00 98.00 84 TRP A O 1
ATOM 648 N N . LEU A 1 85 ? -7.135 -6.092 -1.997 1.00 97.38 85 LEU A N 1
ATOM 649 C CA . LEU A 1 85 ? -7.124 -7.525 -1.654 1.00 97.38 85 LEU A CA 1
ATOM 650 C C . LEU A 1 85 ? -8.164 -7.900 -0.590 1.00 97.38 85 LEU A C 1
ATOM 652 O O . LEU A 1 85 ? -8.271 -9.060 -0.211 1.00 97.38 85 LEU A O 1
ATOM 656 N N . ASP A 1 86 ? -8.906 -6.922 -0.084 1.00 86.19 86 ASP A N 1
ATOM 657 C CA . ASP A 1 86 ? -9.880 -7.029 1.000 1.00 86.19 86 ASP A CA 1
ATOM 658 C C . ASP A 1 86 ? -11.309 -7.378 0.523 1.00 86.19 86 ASP A C 1
ATOM 660 O O . ASP A 1 86 ? -12.285 -7.001 1.175 1.00 86.19 86 ASP A O 1
ATOM 664 N N . GLY A 1 87 ? -11.416 -8.099 -0.603 1.00 59.72 87 GLY A N 1
ATOM 665 C CA . GLY A 1 87 ? -12.671 -8.619 -1.172 1.00 59.72 87 GLY A CA 1
ATOM 666 C C . GLY A 1 87 ? -13.275 -9.794 -0.411 1.00 59.72 87 GLY A C 1
ATOM 667 O O . GLY A 1 87 ? -12.505 -10.618 0.132 1.00 59.72 87 GLY A O 1
#

Organism: Amycolatopsis cihanbeyliensis (NCBI:txid1128664)

Radius of gyration: 18.53 Å; chains: 1; bounding box: 28×18×69 Å

pLDDT: mean 91.55, std 12.66, range [44.34, 98.62]

Foldseek 3Di:
DDPPDPPDCVVVVVVCCVVFPWWKKKKWAAFPVDRVHIWIWIKTATPVFKIWIATPVVRDIDIDRGVVVVVVVVVVTGPMDMDTPRD